Protein AF-A0A670J9T8-F1 (afdb_monomer_lite)

pLDDT: mean 71.38, std 15.55, range [40.38, 88.94]

Radius of gyration: 12.69 Å; chains: 1; bounding box: 25×28×39 Å

Sequence (66 aa):
MASLCVLPDHLLLDILSLVPMGDLIRNCRPVCSRWRDLVDLLKTIQHQTLKTSLYRAAFRCFLKVR

InterPro domains:
  IPR001810 F-box domain [PF12937] (5-40)
  IPR001810 F-box domain [PS50181] (1-58)
  IPR036047 F-box-like domain superfamily [SSF81383] (4-46)

Secondary structure (DSSP, 8-state):
---GGGS-HHHHHHHHHTS-HHHIIIIITTT-HHHHHHHHHHHHHHHHHTTSTHHHHHHHHHTT--

Structure (mmCIF, N/CA/C/O backbone):
data_AF-A0A670J9T8-F1
#
_entry.id   AF-A0A670J9T8-F1
#
loop_
_atom_site.group_PDB
_atom_site.id
_atom_site.type_symbol
_atom_site.label_atom_id
_atom_site.label_alt_id
_atom_site.label_comp_id
_atom_site.label_asym_id
_atom_site.la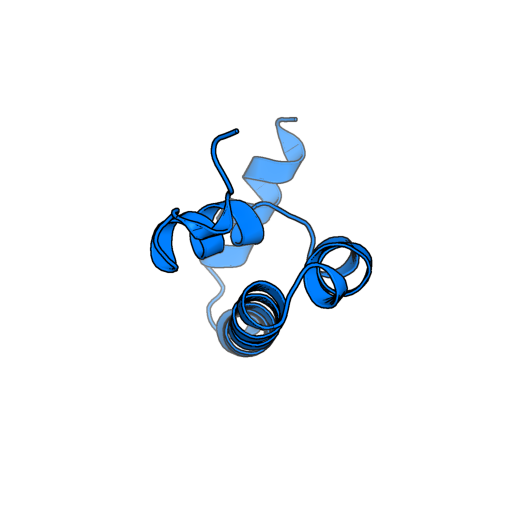bel_entity_id
_atom_site.label_seq_id
_atom_site.pdbx_PDB_ins_code
_atom_site.Cartn_x
_atom_site.Cartn_y
_atom_site.Cartn_z
_atom_site.occupancy
_atom_site.B_iso_or_equiv
_atom_site.auth_seq_id
_atom_site.auth_comp_id
_atom_site.auth_asym_id
_atom_site.auth_atom_id
_atom_site.pdbx_PDB_model_num
ATOM 1 N N . MET A 1 1 ? 8.502 2.950 -22.315 1.00 40.38 1 MET A N 1
ATOM 2 C CA . MET A 1 1 ? 7.483 2.659 -21.283 1.00 40.38 1 MET A CA 1
ATOM 3 C C . MET A 1 1 ? 8.118 2.858 -19.919 1.00 40.38 1 MET A C 1
ATOM 5 O O . MET A 1 1 ? 8.980 2.074 -19.547 1.00 40.38 1 MET A O 1
ATOM 9 N N . ALA A 1 2 ? 7.781 3.942 -19.221 1.00 52.94 2 ALA A N 1
ATOM 10 C CA . ALA A 1 2 ? 8.258 4.159 -17.860 1.00 52.94 2 ALA A CA 1
ATOM 11 C C . ALA A 1 2 ? 7.4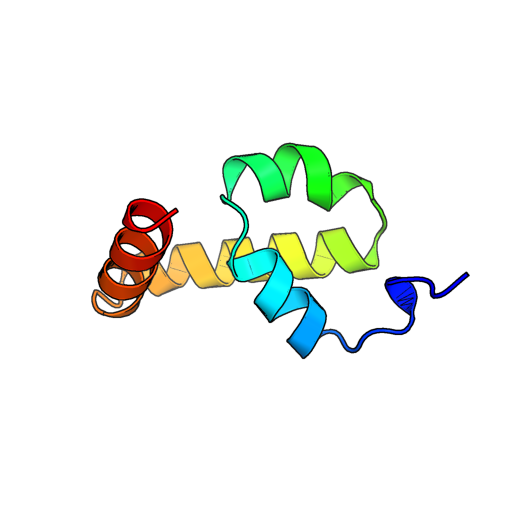69 3.233 -16.928 1.00 52.94 2 ALA A C 1
ATOM 13 O O . ALA A 1 2 ? 6.299 3.476 -16.639 1.00 52.94 2 ALA A O 1
ATOM 14 N N . SER A 1 3 ? 8.079 2.124 -16.524 1.00 61.34 3 SER A N 1
ATOM 15 C CA . SER A 1 3 ? 7.471 1.229 -15.549 1.00 61.34 3 SER A CA 1
ATOM 16 C C . SER A 1 3 ? 7.443 1.941 -14.200 1.00 61.34 3 SER A C 1
ATOM 18 O O . SER A 1 3 ? 8.495 2.297 -13.675 1.00 61.34 3 SER A O 1
ATOM 20 N N . LEU A 1 4 ? 6.259 2.091 -13.598 1.00 65.19 4 LEU A N 1
ATOM 21 C CA . LEU A 1 4 ? 6.094 2.527 -12.198 1.00 65.19 4 LEU A CA 1
ATOM 22 C C . LEU A 1 4 ? 6.961 1.711 -11.215 1.00 65.19 4 LEU A C 1
ATOM 24 O O . LEU A 1 4 ? 7.245 2.162 -10.112 1.00 65.19 4 LEU A O 1
ATOM 28 N N . CYS A 1 5 ? 7.441 0.540 -11.639 1.00 65.69 5 CYS A N 1
ATOM 29 C CA . CYS A 1 5 ? 8.423 -0.284 -10.943 1.00 65.69 5 CYS A CA 1
ATOM 30 C C . CYS A 1 5 ? 9.810 0.363 -10.760 1.00 65.69 5 CYS A C 1
ATOM 32 O O . CYS A 1 5 ? 10.574 -0.138 -9.943 1.00 65.69 5 CYS A O 1
ATOM 34 N N . VAL A 1 6 ? 10.151 1.433 -11.490 1.00 75.88 6 VAL A N 1
ATOM 35 C CA . VAL A 1 6 ? 11.425 2.172 -11.336 1.00 75.88 6 VAL A CA 1
ATOM 36 C C . VAL A 1 6 ? 11.308 3.277 -10.283 1.00 75.88 6 VAL A C 1
ATOM 38 O O . VAL A 1 6 ? 12.312 3.767 -9.772 1.00 75.88 6 VAL A O 1
ATOM 41 N N . LEU A 1 7 ? 10.081 3.670 -9.930 1.00 80.50 7 LEU A N 1
ATOM 42 C CA . LEU A 1 7 ? 9.862 4.697 -8.922 1.00 80.50 7 LEU A CA 1
ATOM 43 C C . LEU A 1 7 ? 10.338 4.183 -7.557 1.00 80.50 7 LEU A C 1
ATOM 45 O O . LEU A 1 7 ? 10.082 3.017 -7.269 1.00 80.50 7 LEU A O 1
ATOM 49 N N . PRO A 1 8 ? 10.978 4.999 -6.710 1.00 85.56 8 PRO A N 1
ATOM 50 C CA . PRO A 1 8 ? 11.298 4.635 -5.333 1.00 85.56 8 PRO A CA 1
ATOM 51 C C . PRO A 1 8 ? 10.064 4.355 -4.466 1.00 85.56 8 PRO A C 1
ATOM 53 O O . PRO A 1 8 ? 8.988 4.911 -4.684 1.00 85.56 8 PRO A O 1
ATOM 56 N N . ASP A 1 9 ? 10.235 3.523 -3.440 1.00 84.56 9 ASP A N 1
ATOM 57 C CA . ASP A 1 9 ? 9.152 3.037 -2.573 1.00 84.56 9 ASP A CA 1
ATOM 58 C C . ASP A 1 9 ? 8.480 4.150 -1.765 1.00 84.56 9 ASP A C 1
ATOM 60 O O . ASP A 1 9 ? 7.271 4.111 -1.575 1.00 84.56 9 ASP A O 1
ATOM 64 N N . HIS A 1 10 ? 9.226 5.181 -1.360 1.00 81.44 10 HIS A N 1
ATOM 65 C CA . HIS A 1 10 ? 8.674 6.337 -0.647 1.00 81.44 10 HIS A CA 1
ATOM 66 C C . HIS A 1 10 ? 7.723 7.167 -1.524 1.00 81.44 10 HIS A C 1
ATOM 68 O O . HIS A 1 10 ? 6.629 7.498 -1.083 1.00 81.44 10 HIS A O 1
ATOM 74 N N . LEU A 1 11 ? 8.075 7.419 -2.790 1.00 84.00 11 LEU A N 1
ATOM 75 C CA . LEU A 1 11 ? 7.182 8.122 -3.721 1.00 84.00 11 LEU A CA 1
ATOM 76 C C . LEU A 1 11 ? 5.956 7.276 -4.067 1.00 84.00 11 LEU A C 1
ATOM 78 O O . LEU A 1 11 ? 4.850 7.794 -4.202 1.00 84.00 11 LEU A O 1
ATOM 82 N N . LEU A 1 12 ? 6.144 5.962 -4.204 1.00 83.69 12 LEU A N 1
ATOM 83 C CA . LEU A 1 12 ? 5.037 5.047 -4.437 1.00 83.69 12 LEU A CA 1
ATOM 84 C C . LEU A 1 12 ? 4.091 5.008 -3.226 1.00 83.69 12 LEU A C 1
ATOM 86 O O . LEU A 1 12 ? 2.880 5.044 -3.415 1.00 83.69 12 LEU A O 1
ATOM 90 N N . LEU A 1 13 ? 4.620 5.010 -2.000 1.00 83.94 13 LEU A N 1
ATOM 91 C CA . LEU A 1 13 ? 3.834 5.134 -0.770 1.00 83.94 13 LEU A CA 1
ATOM 92 C C . LEU A 1 13 ? 3.057 6.445 -0.710 1.00 83.94 13 LEU A C 1
ATOM 94 O O . LEU A 1 13 ? 1.882 6.401 -0.366 1.00 83.94 13 LEU A O 1
ATOM 98 N N . ASP A 1 14 ? 3.661 7.576 -1.078 1.00 83.31 14 ASP A N 1
ATOM 99 C CA . ASP A 1 14 ? 2.966 8.867 -1.110 1.00 83.31 14 ASP A CA 1
ATOM 100 C C . ASP A 1 14 ? 1.793 8.838 -2.093 1.00 83.31 14 ASP A C 1
ATOM 102 O O . ASP A 1 14 ? 0.683 9.230 -1.740 1.00 83.31 14 ASP A O 1
ATOM 106 N N . ILE A 1 15 ? 1.989 8.288 -3.295 1.00 83.56 15 ILE A N 1
ATOM 107 C CA . ILE A 1 15 ? 0.917 8.135 -4.290 1.00 83.56 15 ILE A CA 1
ATOM 108 C C . ILE A 1 15 ? -0.183 7.207 -3.770 1.00 83.56 15 ILE A C 1
ATOM 110 O O . ILE A 1 15 ? -1.365 7.542 -3.840 1.00 83.56 15 ILE A O 1
ATOM 114 N N . LEU A 1 16 ? 0.198 6.043 -3.239 1.00 83.56 16 LEU A N 1
ATOM 115 C CA . LEU A 1 16 ? -0.735 5.076 -2.675 1.00 83.56 16 LEU A CA 1
ATOM 116 C C . LEU A 1 16 ? -1.480 5.665 -1.478 1.00 83.56 16 LEU A C 1
ATOM 118 O O . LEU A 1 16 ? -2.662 5.389 -1.319 1.00 83.56 16 LEU A O 1
ATOM 122 N N . SER A 1 17 ? -0.837 6.521 -0.681 1.00 82.75 17 SER A N 1
ATOM 123 C CA . SER A 1 17 ? -1.456 7.157 0.476 1.00 82.75 17 SER A CA 1
ATOM 124 C C . SER A 1 17 ? -2.666 7.990 0.086 1.00 82.75 17 SER A C 1
ATOM 126 O O . SER A 1 17 ? -3.599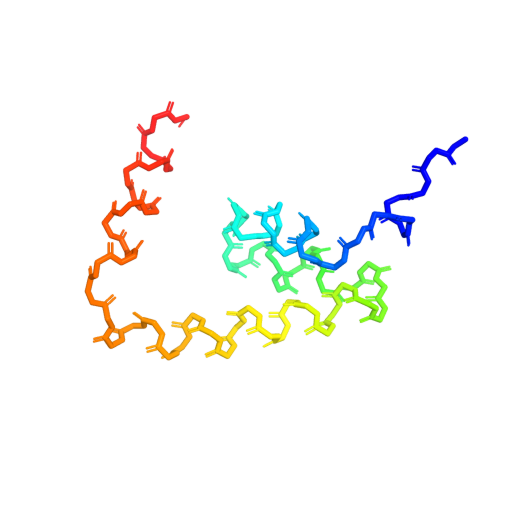 8.011 0.868 1.00 82.75 17 SER A O 1
ATOM 128 N N . LEU A 1 18 ? -2.677 8.596 -1.112 1.00 83.56 18 LEU A N 1
ATOM 129 C CA . LEU A 1 18 ? -3.772 9.414 -1.651 1.00 83.56 18 LEU A CA 1
ATOM 130 C C . LEU A 1 18 ? -4.990 8.587 -2.090 1.00 83.56 18 LEU A C 1
ATOM 132 O O . LEU A 1 18 ? -6.074 9.138 -2.286 1.00 83.56 18 LEU A O 1
ATOM 136 N N . VAL A 1 19 ? -4.821 7.277 -2.265 1.00 82.31 19 VAL A N 1
ATOM 137 C CA . VAL A 1 19 ? -5.881 6.363 -2.691 1.00 82.31 19 VAL A CA 1
ATO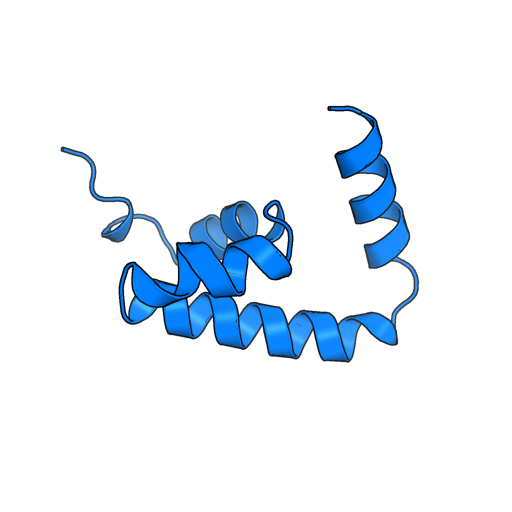M 138 C C . VAL A 1 19 ? -6.662 5.885 -1.459 1.00 82.31 19 VAL A C 1
ATOM 140 O O . VAL A 1 19 ? -6.067 5.566 -0.429 1.00 82.31 19 VAL A O 1
ATOM 143 N N . PRO A 1 20 ? -8.002 5.796 -1.512 1.00 80.94 20 PRO A N 1
ATOM 144 C CA . PRO A 1 20 ? -8.780 5.223 -0.420 1.00 80.94 20 PRO A CA 1
ATOM 145 C C . PRO A 1 20 ? -8.350 3.783 -0.100 1.00 80.94 20 PRO A C 1
ATOM 147 O O . PRO A 1 20 ? -8.149 2.965 -0.997 1.00 80.94 20 PRO A O 1
ATOM 150 N N . MET A 1 21 ? -8.288 3.429 1.191 1.00 78.88 21 MET A N 1
ATOM 151 C CA . MET A 1 21 ? -7.863 2.093 1.654 1.00 78.88 21 MET A CA 1
ATOM 152 C C . MET A 1 21 ? -8.656 0.943 0.998 1.00 78.88 21 MET A C 1
ATOM 154 O O . MET A 1 21 ? -8.096 -0.117 0.723 1.00 78.88 21 MET A O 1
ATOM 158 N N . GLY A 1 22 ? -9.945 1.148 0.700 1.00 80.62 22 GLY A N 1
ATOM 159 C CA . GLY A 1 22 ? -10.768 0.154 0.003 1.00 80.62 22 GLY A CA 1
ATOM 160 C C . GLY A 1 22 ? -10.274 -0.155 -1.415 1.00 80.62 22 GLY A C 1
ATOM 161 O O . GLY A 1 22 ? -10.201 -1.324 -1.799 1.00 80.62 22 GLY A O 1
ATOM 162 N N . ASP A 1 23 ? -9.870 0.876 -2.158 1.00 80.69 23 ASP A N 1
ATOM 163 C CA . ASP A 1 23 ? -9.338 0.738 -3.516 1.00 80.69 23 ASP A CA 1
ATOM 164 C C . ASP A 1 23 ? -7.899 0.220 -3.516 1.00 80.69 23 ASP A C 1
ATOM 166 O O . ASP A 1 23 ? -7.536 -0.578 -4.380 1.00 80.69 23 ASP A O 1
ATOM 170 N N . LEU A 1 24 ? -7.102 0.571 -2.502 1.00 83.88 24 LEU A N 1
ATOM 171 C CA . LEU A 1 24 ? -5.764 0.005 -2.298 1.00 83.88 24 LEU A CA 1
ATOM 172 C C . LEU A 1 24 ? -5.802 -1.522 -2.174 1.00 83.88 24 LEU A C 1
ATOM 174 O O . LEU A 1 24 ? -5.033 -2.230 -2.824 1.00 83.88 24 LEU A O 1
ATOM 178 N N . ILE A 1 25 ? -6.724 -2.045 -1.364 1.00 84.62 25 ILE A N 1
ATOM 179 C CA . ILE A 1 25 ? -6.843 -3.487 -1.122 1.00 84.62 25 ILE A CA 1
ATOM 180 C C . ILE A 1 25 ? -7.387 -4.214 -2.357 1.00 84.62 25 ILE A C 1
ATOM 182 O O . ILE A 1 25 ? -6.918 -5.308 -2.673 1.00 84.62 25 ILE A O 1
ATOM 186 N N . ARG A 1 26 ? -8.366 -3.622 -3.052 1.00 85.50 26 ARG A N 1
ATOM 187 C CA . ARG A 1 26 ? -9.032 -4.245 -4.206 1.00 85.50 26 ARG A CA 1
ATOM 188 C C . ARG A 1 26 ? -8.215 -4.166 -5.494 1.00 85.50 26 ARG A C 1
ATOM 190 O O . ARG A 1 26 ? -8.109 -5.168 -6.193 1.00 85.50 26 ARG A O 1
ATOM 197 N N . ASN A 1 27 ? -7.644 -3.000 -5.791 1.00 82.50 27 ASN A N 1
ATOM 198 C CA . ASN A 1 27 ? -7.070 -2.689 -7.101 1.00 82.50 27 ASN A CA 1
ATOM 199 C C . ASN A 1 27 ? -5.541 -2.593 -7.076 1.00 82.50 27 ASN A C 1
ATOM 201 O O . ASN A 1 27 ? -4.900 -3.012 -8.032 1.00 82.50 27 ASN A O 1
ATOM 205 N N . CYS A 1 28 ? -4.940 -2.084 -5.994 1.00 82.06 28 CYS A N 1
ATOM 206 C CA . CYS A 1 28 ? -3.487 -1.865 -5.917 1.00 82.06 28 CYS A CA 1
ATOM 207 C C . CYS A 1 28 ? -2.720 -3.101 -5.410 1.00 82.06 28 CYS A C 1
ATOM 209 O O . CYS A 1 28 ? -1.626 -3.396 -5.886 1.00 82.06 28 CYS A O 1
ATOM 211 N N . ARG A 1 29 ? -3.306 -3.875 -4.489 1.00 84.31 29 ARG A N 1
ATOM 212 C CA . ARG A 1 29 ? -2.706 -5.096 -3.921 1.00 84.31 29 ARG A CA 1
ATOM 213 C C . ARG A 1 29 ? -2.381 -6.224 -4.928 1.00 84.31 29 ARG A C 1
ATOM 215 O O . ARG A 1 29 ? -1.395 -6.930 -4.696 1.00 84.31 29 ARG A O 1
ATOM 222 N N . PRO A 1 30 ? -3.163 -6.470 -6.001 1.00 84.69 30 PRO A N 1
ATOM 223 C CA . PRO A 1 30 ? -2.852 -7.526 -6.968 1.00 84.69 30 PRO A CA 1
ATOM 224 C C . PRO A 1 30 ? -1.872 -7.108 -8.078 1.00 84.69 30 PRO A C 1
ATOM 226 O O . PRO A 1 30 ? -1.453 -7.979 -8.832 1.00 84.69 30 PRO A O 1
ATOM 229 N N . VAL A 1 31 ? -1.489 -5.827 -8.183 1.00 85.12 31 VAL A N 1
ATOM 230 C CA . VAL A 1 31 ? -0.669 -5.306 -9.300 1.00 85.12 31 VAL A CA 1
ATOM 231 C C . VAL A 1 31 ? 0.695 -5.995 -9.379 1.00 85.12 31 VAL A C 1
ATOM 233 O O . VAL A 1 31 ? 1.084 -6.491 -10.432 1.00 85.12 31 VAL A O 1
ATOM 236 N N . CYS A 1 32 ? 1.427 -6.040 -8.265 1.00 83.62 32 CYS A N 1
ATOM 237 C CA . CYS A 1 32 ? 2.670 -6.798 -8.131 1.00 83.62 32 CYS A CA 1
ATOM 238 C C . CYS A 1 32 ? 3.015 -7.014 -6.648 1.00 83.62 32 CYS A C 1
ATOM 240 O O . CYS A 1 32 ? 2.406 -6.404 -5.765 1.00 83.62 32 CYS A O 1
ATOM 242 N N . SER A 1 33 ? 3.995 -7.882 -6.360 1.00 86.00 33 SER A N 1
ATOM 243 C CA . SER A 1 33 ? 4.465 -8.155 -4.989 1.00 86.00 33 SER A CA 1
ATOM 244 C C . SER A 1 33 ? 4.889 -6.880 -4.264 1.00 86.00 33 SER A C 1
ATOM 246 O O . SER A 1 33 ? 4.430 -6.621 -3.161 1.00 86.00 33 SER A O 1
ATOM 248 N N . ARG A 1 34 ? 5.650 -6.021 -4.944 1.00 86.31 34 ARG A N 1
ATOM 249 C CA . ARG A 1 34 ? 6.109 -4.745 -4.395 1.00 86.31 34 ARG A CA 1
ATOM 250 C C . ARG A 1 34 ? 4.955 -3.830 -3.964 1.00 86.31 34 ARG A C 1
ATOM 252 O O . ARG A 1 34 ? 5.002 -3.238 -2.895 1.00 86.31 34 ARG A O 1
ATOM 259 N N . TRP A 1 35 ? 3.891 -3.734 -4.762 1.00 86.62 35 TRP A N 1
ATOM 260 C CA . TRP A 1 35 ? 2.711 -2.944 -4.391 1.00 86.62 35 TRP A CA 1
ATOM 261 C C . TRP A 1 35 ? 1.967 -3.556 -3.206 1.00 86.62 35 TRP A C 1
ATOM 263 O O . TRP A 1 35 ? 1.498 -2.827 -2.338 1.00 86.62 35 TRP A O 1
ATOM 273 N N . ARG A 1 36 ? 1.887 -4.887 -3.138 1.00 88.06 36 ARG A N 1
ATOM 274 C CA . ARG A 1 36 ? 1.292 -5.593 -2.000 1.00 88.06 36 ARG A CA 1
ATOM 275 C C . ARG A 1 36 ? 2.015 -5.278 -0.695 1.00 88.06 36 ARG A C 1
ATOM 277 O O . ARG A 1 36 ? 1.337 -4.958 0.275 1.00 88.06 36 ARG A O 1
ATOM 284 N N . ASP A 1 37 ? 3.344 -5.315 -0.693 1.00 88.94 37 ASP A N 1
ATOM 285 C CA . ASP A 1 37 ? 4.150 -5.050 0.503 1.00 88.94 37 ASP A CA 1
ATOM 286 C C . ASP A 1 37 ? 3.930 -3.617 1.015 1.00 88.94 37 ASP A C 1
ATOM 288 O O . ASP A 1 37 ? 3.727 -3.399 2.209 1.00 88.94 37 ASP A O 1
ATOM 292 N N . LEU A 1 38 ? 3.861 -2.639 0.104 1.00 87.31 38 LEU A N 1
ATOM 293 C CA . LEU A 1 38 ? 3.580 -1.242 0.450 1.00 87.31 38 LEU A CA 1
ATOM 294 C C . LEU A 1 38 ? 2.130 -1.014 0.898 1.00 87.31 38 LEU A C 1
ATOM 296 O O . LEU A 1 38 ? 1.893 -0.253 1.832 1.00 87.31 38 LEU A O 1
ATOM 300 N N . VAL A 1 39 ? 1.150 -1.673 0.274 1.00 88.12 39 VAL A N 1
ATOM 301 C CA . VAL A 1 39 ? -0.262 -1.614 0.694 1.00 88.12 39 VAL A CA 1
ATOM 302 C C . VAL A 1 39 ? -0.442 -2.228 2.082 1.00 88.12 39 VAL A C 1
ATOM 304 O O . VAL A 1 39 ? -1.146 -1.661 2.920 1.00 88.12 39 VAL A O 1
ATOM 307 N N . ASP A 1 40 ? 0.203 -3.364 2.347 1.00 87.25 40 ASP A N 1
ATOM 308 C CA . ASP A 1 40 ? 0.149 -4.031 3.645 1.00 87.25 40 ASP A CA 1
ATOM 309 C C . ASP A 1 40 ? 0.879 -3.187 4.720 1.00 87.25 40 ASP A C 1
ATOM 311 O O . ASP A 1 40 ? 0.386 -3.081 5.846 1.00 87.25 40 ASP A O 1
ATOM 315 N N . LEU A 1 41 ? 1.960 -2.476 4.364 1.00 84.88 41 LE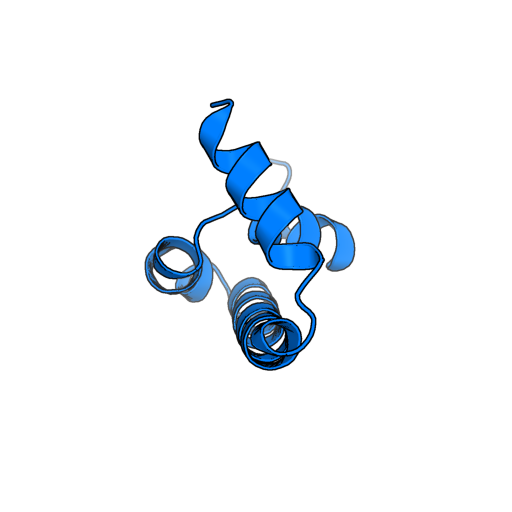U A N 1
ATOM 316 C CA . LEU A 1 41 ? 2.611 -1.474 5.221 1.00 84.88 41 LEU A CA 1
ATOM 317 C C . LEU A 1 41 ? 1.714 -0.249 5.487 1.00 84.88 41 LEU A C 1
ATOM 319 O O . LEU A 1 41 ? 1.588 0.199 6.623 1.00 84.88 41 LEU A O 1
ATOM 323 N N . LEU A 1 42 ? 1.037 0.291 4.473 1.00 81.00 42 LEU A N 1
ATOM 324 C CA . LEU A 1 42 ? 0.088 1.393 4.663 1.00 81.00 42 LEU A CA 1
ATOM 325 C C . LEU A 1 42 ?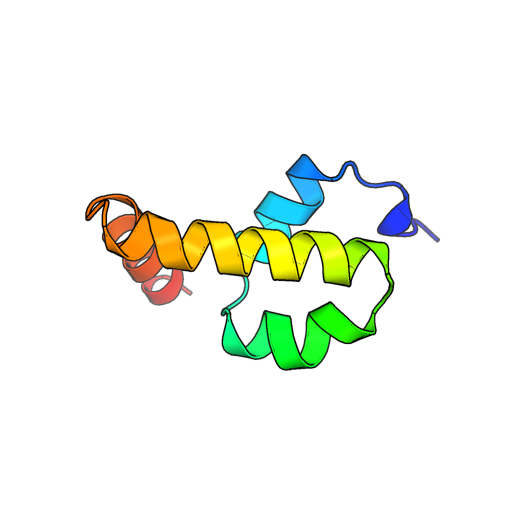 -1.071 0.977 5.562 1.00 81.00 42 LEU A C 1
ATOM 327 O O . LEU A 1 42 ? -1.516 1.764 6.390 1.00 81.00 42 LEU A O 1
ATOM 331 N N . LYS A 1 43 ? -1.536 -0.268 5.449 1.00 82.38 43 LYS A N 1
ATOM 332 C CA . LYS A 1 43 ? -2.571 -0.813 6.326 1.00 82.38 43 LYS A CA 1
ATOM 333 C C . LYS A 1 43 ? -2.110 -0.849 7.785 1.00 82.38 43 LYS A C 1
ATOM 335 O O . LYS A 1 43 ? -2.886 -0.468 8.660 1.00 82.38 43 LYS A O 1
ATOM 340 N N . THR A 1 44 ? -0.876 -1.278 8.065 1.00 78.25 44 THR A N 1
ATOM 341 C CA . THR A 1 44 ? -0.345 -1.299 9.441 1.00 78.25 44 THR A CA 1
ATOM 342 C C . THR A 1 44 ? -0.132 0.111 9.985 1.00 78.25 44 THR A C 1
ATOM 344 O O . THR A 1 44 ? -0.528 0.380 11.121 1.00 78.25 44 THR A O 1
ATOM 347 N N . ILE A 1 45 ? 0.386 1.034 9.165 1.00 69.50 45 ILE A N 1
ATOM 348 C CA . ILE A 1 45 ? 0.525 2.449 9.527 1.00 69.50 45 ILE A CA 1
ATOM 349 C C . ILE A 1 45 ? -0.852 3.046 9.809 1.00 69.50 45 ILE A C 1
ATOM 351 O O . ILE A 1 45 ? -1.055 3.550 10.903 1.00 69.50 45 ILE A O 1
ATOM 355 N N . GLN A 1 46 ? -1.833 2.918 8.910 1.00 65.88 46 GLN A N 1
ATOM 356 C CA . GLN A 1 46 ? -3.172 3.475 9.121 1.00 65.88 46 GLN A CA 1
ATOM 357 C C . GLN A 1 46 ? -3.840 2.922 10.378 1.00 65.88 46 GLN A C 1
ATOM 359 O O . GLN A 1 46 ? -4.449 3.691 11.118 1.00 65.88 46 GLN A O 1
ATOM 364 N N . HIS A 1 47 ? -3.688 1.627 10.667 1.00 62.25 47 HIS A N 1
ATOM 365 C CA . HIS A 1 47 ? -4.230 1.030 11.888 1.00 62.25 47 HIS A CA 1
ATOM 366 C C . HIS A 1 47 ? -3.575 1.600 13.160 1.00 62.25 47 HIS A C 1
ATOM 368 O O . HIS A 1 47 ? -4.240 1.748 14.187 1.00 62.25 47 HIS A O 1
ATOM 374 N N . GLN A 1 48 ? -2.299 1.984 13.083 1.00 54.03 48 GLN A N 1
ATOM 375 C CA . GLN A 1 48 ? -1.585 2.671 14.157 1.00 54.03 48 GLN A CA 1
ATOM 376 C C . GLN A 1 48 ? -1.948 4.170 14.228 1.00 54.03 48 GLN A C 1
ATOM 378 O O . GLN A 1 48 ? -2.105 4.717 15.319 1.00 54.03 48 GLN A O 1
ATOM 383 N N . THR A 1 49 ? -2.162 4.833 13.087 1.00 51.22 49 THR A N 1
ATOM 384 C CA . THR A 1 49 ? -2.481 6.268 12.966 1.00 51.22 49 THR A CA 1
ATOM 385 C C . THR A 1 49 ? -3.923 6.608 13.364 1.00 51.22 49 THR A C 1
ATOM 387 O O . THR A 1 49 ? -4.224 7.770 13.629 1.00 51.22 49 THR A O 1
ATOM 390 N N . LEU A 1 50 ? -4.821 5.625 13.524 1.00 52.69 50 LEU A N 1
ATOM 391 C CA . LEU A 1 50 ? -6.113 5.837 14.202 1.00 52.69 50 LEU A CA 1
ATOM 392 C C . LEU A 1 50 ? -5.940 6.359 15.643 1.00 52.69 50 LEU A C 1
ATOM 394 O O . LEU A 1 50 ? -6.879 6.951 16.175 1.00 52.69 50 LEU A O 1
ATOM 398 N N . LYS A 1 51 ? -4.758 6.178 16.256 1.00 50.34 51 LYS A N 1
ATOM 399 C CA . LYS A 1 51 ? -4.423 6.700 17.591 1.00 50.34 51 LYS A CA 1
ATOM 400 C C . LYS A 1 51 ? -3.872 8.131 17.588 1.00 50.34 51 LYS A C 1
ATOM 402 O O . LYS A 1 51 ? -3.865 8.760 18.639 1.00 50.34 51 LYS A O 1
ATOM 407 N N . THR A 1 52 ? -3.459 8.675 16.444 1.00 48.16 52 THR A N 1
ATOM 408 C CA . THR A 1 52 ? -2.840 10.009 16.355 1.00 48.16 52 THR A CA 1
ATOM 409 C C . THR A 1 52 ? -3.755 10.923 15.540 1.00 48.16 52 THR A C 1
ATOM 411 O O . THR A 1 52 ? -3.728 10.943 14.311 1.00 48.16 52 THR A O 1
ATOM 414 N N . SER A 1 53 ? -4.626 11.654 16.238 1.00 53.03 53 SER A N 1
ATOM 415 C CA . SER A 1 53 ? -5.783 12.402 15.712 1.00 53.03 53 SER A CA 1
ATOM 416 C C . SER A 1 53 ? -5.503 13.426 14.595 1.00 53.03 53 SER A C 1
ATOM 418 O O . SER A 1 53 ? -6.441 13.858 13.927 1.00 53.03 53 SER A O 1
ATOM 420 N N . LEU A 1 54 ? -4.246 13.793 14.340 1.00 57.88 54 LEU A N 1
ATOM 421 C CA . LEU A 1 54 ? -3.875 14.881 13.429 1.00 57.88 54 LEU A CA 1
ATOM 422 C C . LEU A 1 54 ? -3.888 14.505 11.935 1.00 57.88 54 LEU A C 1
ATOM 424 O O . LEU A 1 54 ? -4.254 15.332 11.101 1.00 57.88 54 LEU A O 1
ATOM 428 N N . TYR A 1 55 ? -3.584 13.258 11.566 1.00 52.06 55 TYR A N 1
ATOM 429 C CA . TYR A 1 55 ? -3.449 12.878 10.147 1.00 52.06 55 TYR A CA 1
ATOM 430 C C . TYR A 1 55 ? -4.800 12.635 9.449 1.00 52.06 55 TYR A C 1
ATOM 432 O O . TYR A 1 55 ? -4.936 12.844 8.244 1.00 52.06 55 TYR A O 1
ATOM 440 N N . ARG A 1 56 ? -5.846 12.263 10.202 1.00 53.03 56 ARG A N 1
ATOM 441 C CA . ARG A 1 56 ? -7.207 12.056 9.664 1.00 53.03 56 ARG A CA 1
ATOM 442 C C . ARG A 1 56 ? -7.883 13.351 9.218 1.00 53.03 56 ARG A C 1
ATOM 444 O O . ARG A 1 56 ? -8.671 13.314 8.275 1.00 53.03 56 ARG A O 1
ATOM 451 N N . ALA A 1 57 ? -7.592 14.473 9.877 1.00 54.50 57 ALA A N 1
ATOM 452 C CA . ALA A 1 57 ? -8.159 15.771 9.515 1.00 54.50 57 ALA A CA 1
ATOM 453 C C . ALA A 1 57 ? -7.586 16.274 8.180 1.00 54.50 57 ALA A C 1
ATOM 455 O O . ALA A 1 57 ? -8.345 16.680 7.302 1.00 54.50 57 ALA A O 1
ATOM 456 N N . ALA A 1 58 ? -6.270 16.138 7.986 1.00 52.31 58 ALA A N 1
ATOM 457 C CA . ALA A 1 58 ? -5.603 16.486 6.732 1.00 52.31 58 ALA A CA 1
ATOM 458 C C . ALA A 1 58 ? -6.119 15.640 5.554 1.00 52.31 58 ALA A C 1
ATOM 460 O O . ALA A 1 58 ? -6.438 16.176 4.493 1.00 52.31 58 ALA A O 1
ATOM 461 N N . PHE A 1 59 ? -6.302 14.333 5.768 1.00 53.53 59 PHE A N 1
ATOM 462 C CA . PHE A 1 59 ? -6.760 13.414 4.725 1.00 53.53 59 PHE A CA 1
ATOM 463 C C . PHE A 1 59 ? -8.235 13.625 4.334 1.00 53.53 59 PHE A C 1
ATOM 465 O O . PHE A 1 59 ? -8.602 13.564 3.160 1.00 53.53 59 PHE A O 1
ATOM 472 N N . ARG A 1 60 ? -9.096 13.936 5.313 1.00 53.28 60 ARG A N 1
ATOM 473 C CA . ARG A 1 60 ? -10.522 14.214 5.082 1.00 53.28 60 ARG A CA 1
ATOM 474 C C . ARG A 1 60 ? -10.756 15.582 4.418 1.00 53.28 60 ARG A C 1
ATOM 476 O O . ARG A 1 60 ? -11.713 15.703 3.660 1.00 53.28 60 ARG A O 1
ATOM 483 N N . CYS A 1 61 ? -9.895 16.577 4.654 1.00 46.97 61 CYS A N 1
ATOM 484 C CA . CYS A 1 61 ? -9.928 17.851 3.922 1.00 46.97 61 CYS A CA 1
ATOM 485 C C . CYS A 1 61 ? -9.492 17.694 2.458 1.00 46.97 61 CYS A C 1
ATOM 487 O O . CYS A 1 61 ? -10.145 18.243 1.576 1.00 46.97 61 CYS A O 1
ATOM 489 N N . PHE A 1 62 ? -8.449 16.906 2.182 1.00 48.78 62 PHE A N 1
ATOM 490 C CA . PHE A 1 62 ? -7.953 16.705 0.813 1.00 48.78 62 PHE A CA 1
ATOM 491 C C . PHE A 1 62 ? -8.966 15.991 -0.098 1.00 48.78 62 PHE A C 1
ATOM 493 O O . PHE A 1 62 ? -9.153 16.389 -1.244 1.00 48.78 62 PHE A O 1
ATOM 500 N N . LEU A 1 63 ? -9.685 14.992 0.425 1.00 50.81 63 LEU A N 1
ATOM 501 C CA . LEU A 1 63 ? -10.750 14.277 -0.298 1.00 50.81 63 LEU A CA 1
ATOM 502 C C . LEU A 1 63 ? -12.036 15.092 -0.503 1.00 50.81 63 LEU A C 1
ATOM 504 O O . LEU A 1 63 ? -12.912 14.648 -1.235 1.00 50.81 63 LEU A O 1
ATOM 508 N N . LYS A 1 64 ? -12.187 16.252 0.150 1.00 44.25 64 LYS A N 1
ATOM 509 C CA . LYS A 1 64 ? -13.387 17.099 0.026 1.00 44.25 64 LYS A CA 1
ATOM 510 C C . LYS A 1 64 ? -13.203 18.283 -0.931 1.00 44.25 64 LYS A C 1
ATOM 512 O O . LYS A 1 64 ? -14.152 19.031 -1.138 1.00 44.25 64 LYS A O 1
ATOM 517 N N . VAL A 1 65 ? -12.000 18.439 -1.489 1.00 45.81 65 VAL A N 1
ATOM 518 C CA . VAL A 1 65 ? -11.605 19.508 -2.428 1.00 45.81 65 VAL A CA 1
ATOM 519 C C . VAL A 1 65 ? -11.402 18.973 -3.861 1.00 45.81 65 VAL A C 1
ATOM 521 O O . VAL A 1 65 ? -11.064 19.734 -4.764 1.00 45.81 65 VAL A O 1
ATOM 524 N N . ARG A 1 66 ? -11.657 17.681 -4.104 1.00 43.94 66 ARG A N 1
ATOM 525 C CA . ARG A 1 66 ? -11.737 17.095 -5.448 1.00 43.94 66 ARG A CA 1
ATOM 526 C C . ARG A 1 66 ? -13.128 16.566 -5.748 1.00 43.94 66 ARG A C 1
ATOM 528 O O . ARG A 1 66 ? -13.764 16.051 -4.804 1.00 43.94 66 ARG A O 1
#

Foldseek 3Di:
DPPPVVDDLVVVLVVLVLDPLVCLVVPQLVPDPSSVVSSVVVVVVVVVCVPVPPVVVVNVVVVVVD

Organism: Podarcis muralis (NCBI:txid64176)